Protein AF-A0A2P5BZ73-F1 (afdb_monomer_lite)

InterPro domains:
  IPR003340 B3 DNA binding domain [PS50863] (1-49)
  IPR015300 DNA-binding pseudobarrel domain superfamily [G3DSA:2.40.330.10] (1-50)
  IPR015300 DNA-binding pseudobarrel domain superfamily [SSF101936] (5-56)
  IPR050655 Plant B3 domain-containing [PTHR31920] (2-55)

Structure (mmCIF, N/CA/C/O backbone):
data_AF-A0A2P5BZ73-F1
#
_entry.id   AF-A0A2P5BZ73-F1
#
loop_
_atom_site.group_PDB
_atom_site.id
_atom_site.type_symbol
_atom_site.label_atom_id
_atom_site.label_alt_id
_atom_site.label_comp_id
_atom_site.label_asym_id
_atom_site.label_entity_id
_atom_site.label_seq_id
_atom_site.pdbx_PDB_ins_code
_atom_site.Cartn_x
_atom_site.Cartn_y
_atom_site.Cartn_z
_atom_site.occupancy
_atom_site.B_iso_or_equiv
_atom_site.auth_seq_id
_atom_site.auth_comp_id
_atom_site.auth_asym_id
_atom_site.auth_atom_id
_atom_site.pdbx_PDB_model_num
ATOM 1 N N . MET A 1 1 ? -2.750 8.925 7.772 1.00 84.19 1 MET A N 1
ATOM 2 C CA . MET A 1 1 ? -3.568 7.950 7.019 1.00 84.19 1 MET A CA 1
ATOM 3 C C . MET A 1 1 ? -4.673 7.457 7.942 1.00 84.19 1 MET A C 1
ATOM 5 O O . MET A 1 1 ? -4.383 7.262 9.113 1.00 84.19 1 MET A O 1
ATOM 9 N N . GLY A 1 2 ? -5.922 7.366 7.482 1.00 87.12 2 GLY A N 1
ATOM 10 C CA . GLY A 1 2 ? -7.047 6.893 8.301 1.00 87.12 2 GLY A CA 1
ATOM 11 C C . GLY A 1 2 ? -7.150 5.367 8.310 1.00 87.12 2 GLY A C 1
ATOM 12 O O . GLY A 1 2 ? -6.862 4.744 7.287 1.00 87.12 2 GLY A O 1
ATOM 13 N N . LEU A 1 3 ? -7.570 4.796 9.441 1.00 91.69 3 LEU A N 1
ATOM 14 C CA . LEU A 1 3 ? -7.806 3.363 9.623 1.00 91.69 3 LEU A CA 1
ATOM 15 C C . LEU A 1 3 ? -9.272 3.107 9.975 1.00 91.69 3 LEU A C 1
ATOM 17 O O . LEU A 1 3 ? -9.841 3.854 10.772 1.00 91.69 3 LEU A O 1
ATOM 21 N N . THR A 1 4 ? -9.849 2.038 9.438 1.00 94.50 4 THR A N 1
ATOM 22 C CA . THR A 1 4 ? -11.149 1.508 9.867 1.00 94.50 4 THR A CA 1
ATOM 23 C C . THR A 1 4 ? -11.053 0.024 10.172 1.00 94.50 4 THR A C 1
ATOM 25 O O . THR A 1 4 ? -10.236 -0.697 9.598 1.00 94.50 4 THR A O 1
ATOM 28 N N . GLU A 1 5 ? -11.878 -0.426 11.112 1.00 95.69 5 GLU A N 1
ATOM 29 C CA . GLU A 1 5 ? -12.029 -1.837 11.437 1.00 95.69 5 GLU A CA 1
ATOM 30 C C . GLU A 1 5 ? -13.342 -2.347 10.843 1.00 95.69 5 GLU A C 1
ATOM 32 O O . GLU A 1 5 ? -14.410 -1.793 11.102 1.00 95.69 5 GLU A O 1
ATOM 37 N N . GLN A 1 6 ? -13.261 -3.409 10.047 1.00 95.94 6 GLN A N 1
ATOM 38 C CA . GLN A 1 6 ? -14.421 -4.103 9.507 1.00 95.94 6 GLN A CA 1
ATOM 39 C C . GLN A 1 6 ? -14.124 -5.600 9.435 1.00 95.94 6 GLN A C 1
ATOM 41 O O . GLN A 1 6 ? -13.080 -6.001 8.922 1.00 95.94 6 GLN A O 1
ATOM 46 N N . ASP A 1 7 ? -15.046 -6.432 9.925 1.00 95.69 7 ASP A N 1
ATOM 47 C CA . ASP A 1 7 ? -14.941 -7.898 9.885 1.00 95.69 7 ASP A CA 1
ATOM 48 C C . ASP A 1 7 ? -13.632 -8.435 10.510 1.00 95.69 7 ASP A C 1
ATOM 50 O O . ASP A 1 7 ? -12.978 -9.316 9.948 1.00 95.69 7 ASP A O 1
ATOM 54 N N . ASN A 1 8 ? -13.230 -7.882 11.667 1.00 94.50 8 ASN A N 1
ATOM 55 C CA . ASN A 1 8 ? -11.958 -8.162 12.357 1.00 94.50 8 ASN A CA 1
ATOM 56 C C . ASN A 1 8 ? -10.706 -7.907 11.490 1.00 94.50 8 ASN A C 1
ATOM 58 O O . ASN A 1 8 ? -9.663 -8.539 11.678 1.00 94.50 8 ASN A O 1
ATOM 62 N N . LYS A 1 9 ? -10.802 -7.003 10.511 1.00 94.38 9 LYS A N 1
ATOM 63 C CA . LYS A 1 9 ? -9.692 -6.563 9.660 1.00 94.38 9 LYS A CA 1
ATOM 64 C C . LYS A 1 9 ? -9.533 -5.059 9.756 1.00 94.38 9 LYS A C 1
ATOM 66 O O . LYS A 1 9 ? -10.517 -4.332 9.850 1.00 94.38 9 LYS A O 1
ATOM 71 N N . ILE A 1 10 ? -8.287 -4.613 9.669 1.00 92.00 10 ILE A N 1
ATOM 72 C CA . ILE A 1 10 ? -7.941 -3.197 9.618 1.00 92.00 10 ILE A CA 1
ATOM 73 C C . ILE A 1 10 ? -7.697 -2.799 8.164 1.00 92.00 10 ILE A C 1
ATOM 75 O O . ILE A 1 10 ? -6.933 -3.458 7.455 1.00 92.00 10 ILE A O 1
ATOM 79 N N . TRP A 1 11 ? -8.334 -1.715 7.736 1.00 92.69 11 TRP A N 1
ATOM 80 C CA . TRP A 1 11 ? -8.229 -1.167 6.390 1.00 92.69 11 TRP A CA 1
ATOM 81 C C . TRP A 1 11 ? -7.630 0.232 6.431 1.00 92.69 11 TRP A C 1
ATOM 83 O O . TRP A 1 11 ? -8.017 1.060 7.255 1.00 92.69 11 TRP A O 1
ATOM 93 N N . PHE A 1 12 ? -6.710 0.518 5.509 1.00 91.94 12 PHE A N 1
ATOM 94 C CA . PHE A 1 12 ? -6.322 1.894 5.226 1.00 91.94 12 PHE A CA 1
ATOM 95 C C . PHE A 1 12 ? -7.385 2.536 4.331 1.00 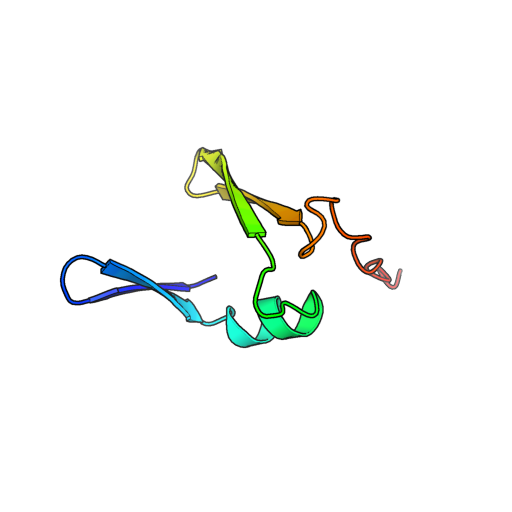91.94 12 PHE A C 1
ATOM 97 O O . PHE A 1 12 ? -7.619 2.080 3.213 1.00 91.94 12 PHE A O 1
ATOM 104 N N . GLU A 1 13 ? -8.006 3.612 4.806 1.00 91.50 13 GLU A N 1
ATOM 105 C CA . GLU A 1 13 ? -9.012 4.356 4.045 1.00 91.50 13 GLU A CA 1
ATOM 106 C C . GLU A 1 13 ? -8.462 5.712 3.597 1.00 91.50 13 GLU A C 1
ATOM 108 O O . GLU A 1 13 ? -7.790 5.838 2.570 1.00 91.50 13 GLU A O 1
ATOM 113 N N . LYS A 1 14 ? -8.743 6.764 4.374 1.00 92.81 14 LYS A N 1
ATOM 114 C CA . LYS A 1 14 ? -8.433 8.139 3.996 1.00 92.81 14 LYS A CA 1
ATOM 115 C C . LYS A 1 14 ? -6.923 8.324 3.819 1.00 92.81 14 LYS A C 1
ATOM 117 O O . LYS A 1 14 ? -6.142 8.135 4.755 1.00 92.81 14 LYS A O 1
ATOM 122 N N . GLY A 1 15 ? -6.530 8.762 2.625 1.00 93.25 15 GLY A N 1
ATOM 123 C CA . GLY A 1 15 ? -5.139 9.008 2.240 1.00 93.25 15 GLY A CA 1
ATOM 124 C C . GLY A 1 15 ? -4.405 7.791 1.670 1.00 93.25 15 GLY A C 1
ATOM 125 O O . GLY A 1 15 ? -3.315 7.966 1.137 1.00 93.25 15 GLY A O 1
ATOM 126 N N . TRP A 1 16 ? -4.981 6.582 1.715 1.00 94.12 16 TRP A N 1
ATOM 127 C CA . TRP A 1 16 ? -4.376 5.410 1.072 1.00 94.12 16 TRP A CA 1
ATOM 128 C C . TRP A 1 16 ? -4.309 5.521 -0.458 1.00 94.12 16 TRP A C 1
ATOM 130 O O . TRP A 1 16 ? -3.235 5.270 -1.002 1.00 94.12 16 TRP A O 1
ATOM 140 N N . PRO A 1 17 ? -5.371 5.946 -1.179 1.00 94.44 17 PRO A N 1
ATOM 141 C CA . PRO A 1 17 ? -5.290 6.095 -2.632 1.00 94.44 17 PRO A CA 1
ATOM 142 C C . PRO A 1 17 ? -4.208 7.089 -3.072 1.00 94.44 17 PRO A C 1
ATOM 144 O O . PRO A 1 17 ? -3.479 6.820 -4.025 1.00 94.44 17 PRO A O 1
ATOM 147 N N . ASP A 1 18 ? -4.067 8.205 -2.350 1.00 95.56 18 ASP A N 1
ATOM 148 C CA . ASP A 1 18 ? -3.050 9.221 -2.634 1.00 95.56 18 ASP A CA 1
ATOM 149 C C . ASP A 1 18 ? -1.640 8.690 -2.361 1.00 95.56 18 ASP A C 1
ATOM 151 O O . ASP A 1 18 ? -0.754 8.852 -3.197 1.00 95.56 18 ASP A O 1
ATOM 155 N N . PHE A 1 19 ? -1.444 7.991 -1.239 1.00 93.50 19 PHE A N 1
ATOM 156 C CA . PHE A 1 19 ? -0.184 7.325 -0.902 1.00 93.50 19 PHE A CA 1
ATOM 157 C C . PHE A 1 19 ? 0.209 6.285 -1.958 1.00 93.50 19 PHE A C 1
ATOM 159 O O . PHE A 1 19 ? 1.328 6.302 -2.469 1.00 93.50 19 PHE A O 1
ATOM 166 N N . ALA A 1 20 ? -0.732 5.416 -2.342 1.00 94.44 20 ALA A N 1
ATOM 167 C CA . ALA A 1 20 ? -0.501 4.377 -3.335 1.00 94.44 20 ALA A CA 1
ATOM 168 C C . ALA A 1 20 ? -0.148 4.960 -4.7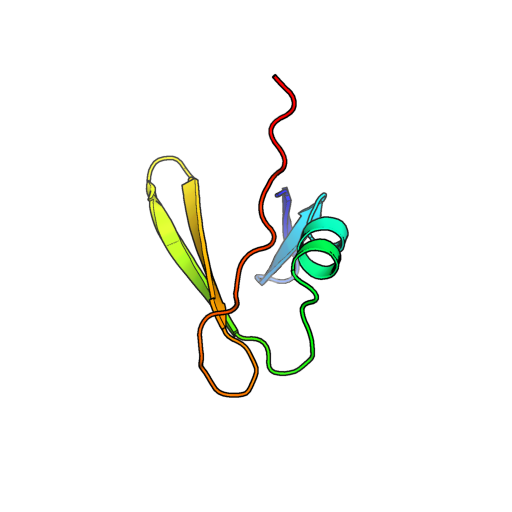08 1.00 94.44 20 ALA A C 1
ATOM 170 O O . ALA A 1 20 ? 0.735 4.444 -5.393 1.00 94.44 20 ALA A O 1
ATOM 171 N N . LYS A 1 21 ? -0.802 6.060 -5.095 1.00 95.06 21 LYS A N 1
ATOM 172 C CA . LYS A 1 21 ? -0.510 6.779 -6.336 1.00 95.06 21 LYS A CA 1
ATOM 173 C C . LYS A 1 21 ? 0.847 7.481 -6.287 1.00 95.06 21 LYS A C 1
ATOM 175 O O . LYS A 1 21 ? 1.589 7.403 -7.260 1.00 95.06 21 LYS A O 1
ATOM 180 N N . HIS A 1 22 ? 1.163 8.156 -5.184 1.00 94.06 22 HIS A N 1
ATOM 181 C CA . HIS A 1 22 ? 2.397 8.926 -5.025 1.00 94.06 22 HIS A CA 1
ATOM 182 C C . HIS A 1 22 ? 3.646 8.041 -5.127 1.00 94.06 22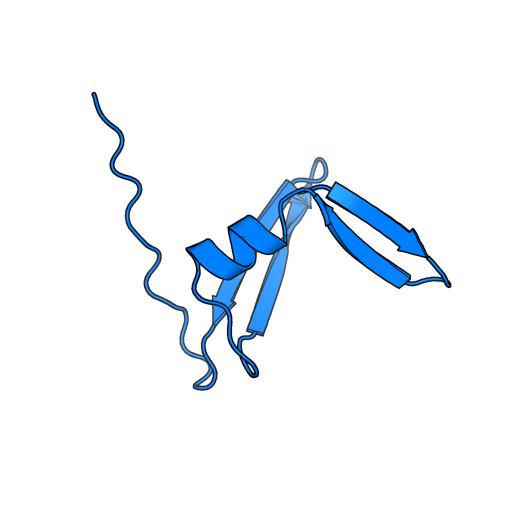 HIS A C 1
ATOM 184 O O . HIS A 1 22 ? 4.584 8.396 -5.833 1.00 94.06 22 HIS A O 1
ATOM 190 N N . TYR A 1 23 ? 3.619 6.860 -4.501 1.00 94.38 23 TYR A N 1
ATOM 191 C CA . TYR A 1 23 ? 4.722 5.891 -4.543 1.00 94.38 23 TYR A CA 1
ATOM 192 C C . TYR A 1 23 ? 4.577 4.826 -5.641 1.00 94.38 23 TYR A C 1
ATOM 194 O O . TYR A 1 23 ? 5.300 3.834 -5.635 1.00 94.38 23 TYR A O 1
ATOM 202 N N . ALA A 1 24 ? 3.637 5.012 -6.578 1.00 94.12 24 ALA A N 1
ATOM 203 C CA . ALA A 1 24 ? 3.386 4.104 -7.700 1.00 94.12 24 ALA A CA 1
ATOM 204 C C . ALA A 1 24 ? 3.288 2.617 -7.289 1.00 94.12 24 ALA A C 1
ATOM 206 O O . ALA A 1 24 ? 3.847 1.732 -7.948 1.00 94.12 24 ALA A O 1
ATOM 207 N N . LEU A 1 25 ? 2.570 2.339 -6.193 1.00 95.50 25 LEU A N 1
ATOM 208 C CA . LEU A 1 25 ? 2.400 0.981 -5.685 1.00 95.50 25 LEU A CA 1
ATOM 209 C C . LEU A 1 25 ? 1.732 0.097 -6.740 1.00 95.50 25 LEU A C 1
ATOM 211 O O . LEU A 1 25 ? 0.709 0.448 -7.332 1.00 95.50 25 LEU A O 1
ATOM 215 N N 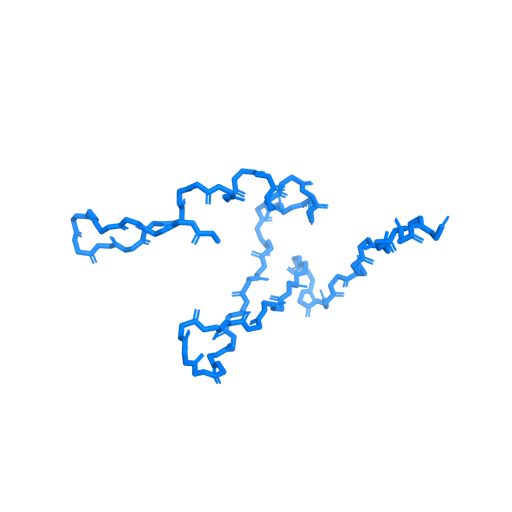. LYS A 1 26 ? 2.305 -1.086 -6.945 1.00 93.88 26 LYS A N 1
ATOM 216 C CA . LYS A 1 26 ? 1.848 -2.071 -7.926 1.00 93.88 26 LYS A CA 1
ATOM 217 C C . LYS A 1 26 ? 1.625 -3.418 -7.256 1.00 93.88 26 LYS A C 1
ATOM 219 O O . LYS A 1 26 ? 2.072 -3.671 -6.139 1.00 93.88 26 LYS A O 1
ATOM 224 N N . LYS A 1 27 ? 0.939 -4.324 -7.954 1.00 93.94 27 LYS A N 1
ATOM 225 C CA . LYS A 1 27 ? 0.844 -5.717 -7.508 1.00 93.94 27 LYS A CA 1
ATOM 226 C C . LYS A 1 27 ? 2.259 -6.278 -7.318 1.00 93.94 27 LYS A C 1
ATOM 228 O O . LYS A 1 27 ? 3.069 -6.208 -8.238 1.00 93.94 27 LYS A O 1
ATOM 233 N N . GLY A 1 28 ? 2.525 -6.836 -6.139 1.00 93.56 28 GLY A N 1
ATOM 234 C CA . GLY A 1 28 ? 3.844 -7.350 -5.765 1.00 93.56 28 GLY A CA 1
ATOM 235 C C . GLY A 1 28 ? 4.738 -6.347 -5.033 1.00 93.56 28 GLY A C 1
ATOM 236 O O . GLY A 1 28 ? 5.777 -6.762 -4.538 1.00 93.56 28 GLY A O 1
ATOM 237 N N . SER A 1 29 ? 4.346 -5.073 -4.912 1.00 95.88 29 SER A N 1
ATOM 238 C CA . SER A 1 29 ? 4.981 -4.158 -3.958 1.00 95.88 29 SER A CA 1
ATOM 239 C C . SER A 1 29 ? 4.775 -4.659 -2.529 1.00 95.88 29 SER A C 1
ATOM 241 O O . SER A 1 29 ? 3.686 -5.123 -2.180 1.00 95.88 29 SER A O 1
ATOM 243 N N . MET A 1 30 ? 5.807 -4.528 -1.702 1.00 96.19 30 MET A N 1
ATOM 244 C CA . MET A 1 30 ? 5.786 -4.908 -0.294 1.00 96.19 30 MET A CA 1
ATOM 245 C C . MET A 1 30 ? 5.922 -3.659 0.575 1.00 96.19 30 MET A C 1
ATOM 247 O O . MET A 1 30 ? 6.755 -2.798 0.300 1.00 96.19 30 MET A O 1
ATOM 251 N N . LEU A 1 31 ? 5.091 -3.563 1.613 1.00 95.44 31 LEU A N 1
ATOM 252 C CA . LEU A 1 31 ? 5.118 -2.472 2.580 1.00 95.44 31 LEU A CA 1
ATOM 253 C C . LEU A 1 31 ? 5.435 -3.040 3.957 1.00 95.44 31 LEU A C 1
ATOM 255 O O . LEU A 1 31 ? 4.779 -3.984 4.402 1.00 95.44 31 LEU A O 1
ATOM 259 N N . ILE A 1 32 ? 6.411 -2.442 4.630 1.00 95.00 32 ILE A N 1
ATOM 260 C CA . ILE A 1 32 ? 6.749 -2.745 6.019 1.00 95.00 32 ILE A CA 1
ATOM 261 C C . ILE A 1 32 ? 6.477 -1.492 6.844 1.00 95.00 32 ILE A C 1
ATOM 263 O O . ILE A 1 32 ? 6.983 -0.420 6.523 1.00 95.00 32 ILE A O 1
ATOM 267 N N . PHE A 1 33 ? 5.691 -1.637 7.909 1.00 92.69 33 PHE A N 1
ATOM 268 C CA . PHE A 1 33 ? 5.420 -0.566 8.865 1.00 92.69 33 PHE A CA 1
ATOM 269 C C . PHE A 1 33 ? 6.209 -0.830 10.151 1.00 92.69 33 PHE A C 1
ATOM 271 O O . PHE A 1 33 ? 5.871 -1.737 10.912 1.00 92.69 33 PHE A O 1
ATOM 278 N N . GLY A 1 34 ? 7.271 -0.059 10.380 1.00 94.31 34 GLY A N 1
ATOM 279 C CA . GLY A 1 34 ? 7.997 -0.030 11.648 1.00 94.31 34 GLY A CA 1
ATOM 280 C C . GLY A 1 34 ? 7.260 0.859 12.643 1.00 94.31 34 GLY A C 1
ATOM 281 O O . GLY A 1 34 ? 6.993 2.014 12.336 1.00 94.31 34 GLY A O 1
ATOM 282 N N . TYR A 1 35 ? 6.881 0.325 13.804 1.00 92.19 35 TYR A N 1
ATOM 283 C CA . TYR A 1 35 ? 6.178 1.090 14.837 1.00 92.19 35 TYR A CA 1
ATOM 284 C C . TYR A 1 35 ? 7.168 1.862 15.713 1.00 92.19 35 TYR A C 1
ATOM 286 O O . TYR A 1 35 ? 8.007 1.246 16.365 1.00 92.19 35 TYR A O 1
ATOM 294 N N . GLU A 1 36 ? 7.016 3.185 15.774 1.00 94.06 36 GLU A N 1
ATOM 295 C CA . GLU A 1 36 ? 7.923 4.090 16.503 1.00 94.06 36 GLU A CA 1
ATOM 296 C C . GLU A 1 36 ? 7.312 4.621 17.818 1.00 94.06 36 GLU A C 1
ATOM 298 O O . GLU A 1 36 ? 7.905 5.438 18.520 1.00 94.06 36 GLU A O 1
ATOM 303 N N . GLY A 1 37 ? 6.118 4.147 18.197 1.00 91.62 37 GLY A N 1
ATOM 304 C CA 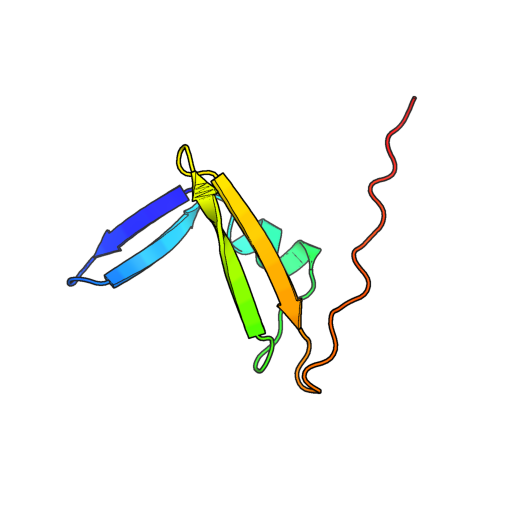. GLY A 1 37 ? 5.372 4.683 19.340 1.00 91.62 37 GLY A CA 1
ATOM 305 C C . GLY A 1 37 ? 4.396 5.792 18.941 1.00 91.62 37 GLY A C 1
ATOM 306 O O . GLY A 1 37 ? 4.386 6.249 17.808 1.00 91.62 37 GLY A O 1
ATOM 307 N N . ASN A 1 38 ? 3.525 6.218 19.862 1.00 90.81 38 ASN A N 1
ATOM 308 C CA . ASN A 1 38 ? 2.565 7.320 19.648 1.00 90.81 38 ASN A CA 1
ATOM 309 C C . ASN A 1 38 ? 1.689 7.198 18.385 1.00 90.81 38 ASN A C 1
ATOM 311 O O . ASN A 1 38 ? 1.255 8.201 17.825 1.00 90.81 38 ASN A O 1
ATOM 315 N N . SER A 1 39 ? 1.386 5.968 17.956 1.00 83.81 39 SER A N 1
ATOM 316 C CA . SER A 1 39 ? 0.691 5.697 16.683 1.00 83.81 39 SER A CA 1
ATOM 317 C C . SER A 1 39 ? 1.430 6.215 15.437 1.00 83.81 39 SER A C 1
ATOM 319 O O . SER A 1 39 ? 0.818 6.388 14.384 1.00 83.81 39 SER A O 1
ATOM 321 N N . GLU A 1 40 ? 2.736 6.453 15.546 1.00 87.88 40 GLU A N 1
ATOM 322 C CA . GLU A 1 40 ? 3.627 6.796 14.448 1.00 87.88 40 GLU A CA 1
ATOM 323 C C . GLU A 1 40 ? 4.266 5.528 13.877 1.00 87.88 40 GLU A C 1
ATOM 325 O O . GLU A 1 40 ? 4.637 4.598 14.603 1.00 87.88 40 GLU A O 1
ATOM 330 N N . PHE A 1 41 ? 4.366 5.490 12.550 1.00 90.00 41 PHE A N 1
ATOM 331 C CA . PHE A 1 41 ? 4.950 4.374 11.828 1.00 90.00 41 PHE A CA 1
ATOM 332 C C . PHE A 1 41 ? 5.883 4.887 10.740 1.00 90.00 41 PHE A C 1
ATOM 334 O O . PHE A 1 41 ? 5.492 5.740 9.939 1.00 90.00 41 PHE A O 1
ATOM 341 N N . HIS A 1 42 ? 7.075 4.307 10.664 1.00 92.31 42 HIS A N 1
ATOM 342 C CA . HIS A 1 42 ? 7.934 4.431 9.499 1.00 92.31 42 HIS A CA 1
ATOM 343 C C . HIS A 1 42 ? 7.498 3.413 8.442 1.00 92.31 42 HIS A C 1
ATOM 345 O O . HIS A 1 42 ? 7.300 2.238 8.757 1.00 92.31 42 HIS A O 1
ATOM 351 N N . ALA A 1 43 ? 7.329 3.846 7.195 1.00 92.75 43 ALA A N 1
ATOM 352 C CA . ALA A 1 43 ? 6.929 2.970 6.100 1.00 92.75 43 ALA A CA 1
ATOM 353 C C . ALA A 1 43 ? 8.111 2.735 5.159 1.00 92.75 43 ALA A C 1
ATOM 355 O O . ALA A 1 43 ? 8.623 3.685 4.576 1.00 92.75 43 ALA A O 1
ATOM 356 N N . PHE A 1 44 ? 8.489 1.473 4.978 1.00 95.38 44 PHE A N 1
ATOM 357 C CA . PHE A 1 44 ? 9.479 1.047 3.991 1.00 95.38 44 PHE A CA 1
ATOM 358 C C . PHE A 1 44 ? 8.757 0.389 2.819 1.00 95.38 44 PHE A C 1
ATOM 360 O O . PHE A 1 44 ? 7.916 -0.496 3.026 1.00 95.38 44 PHE A O 1
ATOM 367 N N . ILE A 1 45 ? 9.065 0.816 1.595 1.00 97.25 45 ILE A N 1
ATOM 368 C CA . ILE A 1 45 ? 8.392 0.340 0.385 1.00 97.25 45 ILE A CA 1
ATOM 369 C C . ILE A 1 45 ? 9.406 -0.361 -0.511 1.00 97.25 45 ILE A C 1
ATOM 371 O O . ILE A 1 45 ? 10.367 0.245 -0.975 1.00 97.25 45 ILE A O 1
ATOM 375 N N . PHE A 1 46 ? 9.146 -1.629 -0.807 1.00 97.06 46 PHE A N 1
ATOM 376 C CA . PHE A 1 46 ? 9.965 -2.439 -1.699 1.00 97.06 46 PHE A CA 1
ATOM 377 C C . PHE A 1 46 ? 9.191 -2.759 -2.970 1.00 97.06 46 PHE A C 1
ATOM 379 O O . PHE A 1 46 ? 7.976 -3.003 -2.947 1.00 97.06 46 PHE A O 1
ATOM 386 N N . ASP A 1 47 ? 9.891 -2.772 -4.096 1.00 95.31 47 ASP A N 1
ATOM 387 C CA . ASP A 1 47 ? 9.316 -3.235 -5.346 1.00 95.31 47 ASP A CA 1
ATOM 388 C C . ASP A 1 47 ? 9.241 -4.773 -5.405 1.00 95.31 47 ASP A C 1
ATOM 390 O O . ASP A 1 47 ? 9.619 -5.492 -4.478 1.00 95.31 47 ASP A O 1
ATOM 394 N N . ALA A 1 48 ? 8.735 -5.299 -6.521 1.00 93.81 48 ALA A N 1
ATOM 395 C CA . ALA A 1 48 ? 8.562 -6.740 -6.700 1.00 93.81 48 ALA A CA 1
ATOM 396 C C . ALA A 1 48 ? 9.886 -7.533 -6.724 1.00 93.81 48 ALA A C 1
ATOM 398 O O . ALA A 1 48 ? 9.854 -8.757 -6.622 1.00 93.81 48 ALA A O 1
ATOM 399 N N . SER A 1 49 ? 11.032 -6.860 -6.873 1.00 94.75 49 SER A N 1
ATOM 400 C CA . SER A 1 49 ? 12.368 -7.453 -6.781 1.00 94.75 49 SER A CA 1
ATOM 401 C C . SER A 1 49 ? 12.929 -7.453 -5.357 1.00 94.75 49 SER A C 1
ATOM 403 O O . SER A 1 49 ? 14.062 -7.878 -5.155 1.00 94.75 49 SER A O 1
ATOM 405 N N . THR A 1 50 ? 12.135 -7.034 -4.363 1.00 94.75 50 THR A N 1
ATOM 406 C CA . THR A 1 50 ? 12.519 -6.896 -2.945 1.00 94.75 50 THR A CA 1
ATOM 407 C C . THR A 1 50 ? 13.594 -5.840 -2.684 1.00 94.75 50 THR A C 1
ATOM 409 O O . THR A 1 50 ? 14.219 -5.837 -1.627 1.00 94.75 50 THR A O 1
ATOM 412 N N . VAL A 1 51 ? 13.781 -4.914 -3.625 1.00 96.12 51 VAL A N 1
ATOM 413 C CA . VAL A 1 51 ? 14.661 -3.752 -3.478 1.00 96.12 51 VAL A CA 1
ATOM 414 C C . VAL A 1 51 ? 13.820 -2.557 -3.034 1.00 96.12 51 VAL A C 1
ATOM 416 O O . VAL A 1 51 ? 12.699 -2.375 -3.515 1.00 96.12 51 VAL A O 1
ATOM 419 N N . GLU A 1 52 ? 14.329 -1.779 -2.076 1.00 96.81 52 GLU A N 1
ATOM 420 C CA . GLU A 1 52 ? 13.654 -0.564 -1.612 1.00 96.81 52 GLU A CA 1
ATOM 421 C C . GLU A 1 52 ? 13.559 0.447 -2.760 1.00 96.81 52 GLU A C 1
ATOM 423 O O . GLU A 1 52 ? 14.486 0.572 -3.560 1.00 96.81 52 GLU A O 1
ATOM 428 N N . ILE A 1 53 ? 12.420 1.127 -2.884 1.00 95.50 53 ILE A N 1
ATOM 429 C CA . ILE A 1 53 ? 12.215 2.082 -3.974 1.00 95.50 53 ILE A CA 1
ATOM 430 C C . ILE A 1 53 ? 13.006 3.372 -3.743 1.00 95.50 53 ILE A C 1
ATOM 432 O O . ILE A 1 53 ? 13.207 3.808 -2.611 1.00 95.5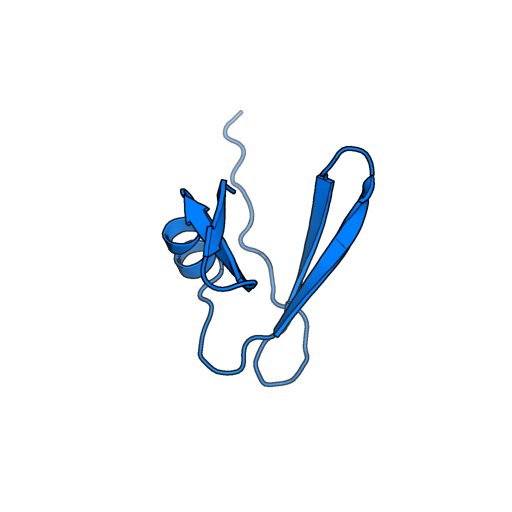0 53 ILE A O 1
ATOM 436 N N . ASP A 1 54 ? 13.343 4.054 -4.833 1.00 94.19 54 ASP A N 1
ATOM 437 C CA . ASP A 1 54 ? 13.760 5.449 -4.759 1.00 94.19 54 ASP A CA 1
ATOM 438 C C . ASP A 1 54 ? 12.541 6.327 -4.461 1.00 94.19 54 ASP A C 1
ATOM 440 O O . ASP A 1 54 ? 11.605 6.435 -5.263 1.00 94.19 54 ASP A O 1
ATOM 444 N N . TYR A 1 55 ? 12.538 6.960 -3.291 1.00 92.44 55 TYR A N 1
ATOM 445 C CA . TYR A 1 55 ? 11.447 7.845 -2.908 1.00 92.44 55 TYR A CA 1
ATOM 446 C C . TYR A 1 55 ? 11.480 9.138 -3.741 1.00 92.44 55 TYR A C 1
ATOM 448 O O . TYR A 1 55 ? 12.542 9.751 -3.892 1.00 92.44 55 TYR A O 1
ATOM 456 N N . PRO A 1 56 ? 10.329 9.603 -4.260 1.00 85.19 56 PRO A N 1
ATOM 457 C CA . PRO A 1 56 ? 10.249 10.890 -4.937 1.00 85.19 56 PRO A CA 1
ATOM 458 C C . PRO A 1 56 ? 10.678 12.010 -3.982 1.00 85.19 56 PRO A C 1
ATOM 460 O O . PRO A 1 56 ? 10.191 12.112 -2.854 1.00 85.19 56 PRO A O 1
ATOM 463 N N . SER A 1 57 ? 11.600 12.860 -4.432 1.00 78.94 57 SER A N 1
ATOM 464 C CA . SER A 1 57 ? 12.064 14.000 -3.650 1.00 78.94 57 SER A CA 1
ATOM 465 C C . SER A 1 57 ? 10.922 14.993 -3.441 1.00 78.94 57 SER A C 1
ATOM 467 O O . SER A 1 57 ? 10.286 15.458 -4.388 1.00 78.94 57 SER A O 1
ATOM 469 N N . VAL A 1 58 ? 10.663 15.345 -2.182 1.00 68.56 58 VAL A N 1
ATOM 470 C CA . VAL A 1 58 ? 9.771 16.462 -1.873 1.00 68.56 58 VAL A CA 1
ATOM 471 C C . VAL A 1 58 ? 10.528 17.738 -2.219 1.00 68.56 58 VAL A C 1
ATOM 473 O O . VAL A 1 58 ? 11.477 18.111 -1.531 1.00 68.56 58 VAL A O 1
ATOM 476 N N . SER A 1 59 ? 10.128 18.420 -3.289 1.00 60.19 59 SER A N 1
ATOM 477 C CA . SER A 1 59 ? 10.533 19.804 -3.518 1.00 60.19 59 SER A CA 1
ATOM 478 C C . SER A 1 59 ? 9.905 20.661 -2.420 1.00 60.19 59 SER A C 1
ATOM 480 O O . SER A 1 59 ? 8.758 21.091 -2.519 1.00 60.19 59 SER A O 1
ATOM 482 N N . VAL A 1 60 ? 10.648 20.885 -1.336 1.00 56.31 60 VAL A N 1
ATOM 483 C CA . VAL A 1 60 ? 10.306 21.920 -0.360 1.00 56.31 60 VAL A CA 1
ATOM 484 C C . VAL A 1 60 ? 10.598 23.253 -1.040 1.00 56.31 60 VAL A C 1
ATOM 486 O O . VAL A 1 60 ? 11.755 23.625 -1.224 1.00 56.31 60 VAL A O 1
ATOM 489 N N . GLY A 1 61 ? 9.549 23.933 -1.501 1.00 51.28 61 GLY A N 1
ATOM 490 C CA . GLY A 1 61 ? 9.657 25.326 -1.919 1.00 51.28 61 GLY A CA 1
ATOM 491 C C . GLY A 1 61 ? 9.988 26.174 -0.695 1.00 51.28 61 GLY A C 1
ATOM 492 O O . GLY A 1 61 ? 9.162 26.261 0.214 1.00 51.28 61 GLY A O 1
ATOM 493 N N . PHE A 1 62 ? 11.201 26.724 -0.659 1.00 47.28 62 PHE A N 1
ATOM 494 C CA . PHE A 1 62 ? 11.547 27.848 0.210 1.00 47.28 62 PHE A CA 1
ATOM 495 C C . PHE A 1 62 ? 10.931 29.140 -0.331 1.00 47.28 62 PHE A C 1
ATOM 497 O O . PHE A 1 62 ? 10.858 29.272 -1.577 1.00 47.28 62 PHE A O 1
#

Foldseek 3Di:
DDWDDDPNDIDDDPCPVVVCVQQVPDVQKDWDWDDPDPPDTDIFIAHNVRHTDDHDDPPPDD

Organism: Parasponia andersonii (NCBI:txid3476)

Radius of gyration: 13.51 Å; chains: 1; bounding box: 30×36×28 Å

Secondary structure (DSSP, 8-state):
--EEEETTEEEE-TTHHHHHHHTT--TT-EEEEEEEETTEEEEEEE-TTSPBP-PPP-----

pLDDT: mean 90.17, std 10.65, range [47.28, 97.25]

Sequence (62 aa):
MGLTEQDNKIWFEKGWPDFAKHYALKKGSMLIFGYEGNSEFHAFIFDASTVEIDYPSVSVGF